Protein 1VTN (pdb70)

Radius of gyration: 13.51 Å; Cα contacts (8 Å, |Δi|>4): 109; chains: 1; bounding box: 33×29×38 Å

B-factor: mean 26.41, std 16.6, range [0.29, 97.41]

Sequence (102 aa):
HAKPPYSYISLITMAIQQAPGKMLTLSEIYQWIMDLFPYYRENQQRWQNSIRHSLSFNDCFVKVARSPDKPGKGSYWALHPSSGNMFENGCYLRRQKRFKLA

Nearest PDB structures (foldseek):
  1vtn-assembly1_C  TM=1.010E+00  e=1.363E-21  unclassified
  8vfz-assembly1_P  TM=9.817E-01  e=2.897E-18  Homo sapiens
  8vg1-assembly1_O  TM=9.740E-01  e=3.724E-17  Homo sapiens
  7vox-assembly2_B  TM=9.675E-01  e=9.119E-15  Homo sapiens
  7cby-assembly1_C  TM=9.093E-01  e=1.007E-11  Homo sapiens

Structure (mmCIF, N/CA/C/O backbone):
data_1VTN
#
_entry.id   1VTN
#
_cell.length_a   74.600
_cell.length_b   74.600
_cell.length_c   85.050
_cell.angle_alpha   90.00
_cell.angle_beta   90.00
_cell.angle_gamma   120.00
#
_symmetry.space_group_name_H-M   'P 31'
#
loop_
_entity.id
_entity.type
_entity.pdbx_description
1 polymer "DNA (5'-D(*GP*AP*CP*TP*AP*AP*GP*TP*CP*AP*AP*CP*C)-3')"
2 polymer "DNA (5'-D(*GP*GP*TP*TP*GP*AP*CP*TP*TP*AP*GP*TP*C)-3')"
3 polymer 'HNF-3/FORK HEAD DNA-RECOGNITION MOTIF'
4 non-polymer 'MAGNESIUM ION'
5 water water
#
loop_
_atom_site.group_PDB
_atom_site.id
_atom_site.type_symbol
_atom_site.label_atom_id
_atom_site.label_alt_id
_atom_site.label_comp_id
_atom_site.label_asym_id
_atom_site.label_entity_id
_atom_site.label_seq_id
_atom_site.pdbx_PDB_ins_code
_atom_site.Cartn_x
_atom_site.Cartn_y
_atom_site.Cartn_z
_atom_site.occupancy
_atom_site.B_iso_or_equiv
_atom_site.auth_seq_id
_atom_site.auth_comp_id
_atom_site.auth_asym_id
_atom_site.auth_atom_id
_atom_site.pdbx_PDB_model_num
ATOM 528 N N . HIS C 3 1 ? -3.933 38.454 20.526 1.00 44.56 117 HIS C N 1
ATOM 529 C CA . HIS C 3 1 ? -3.664 37.548 21.643 1.00 40.79 117 HIS C CA 1
ATOM 530 C C . HIS C 3 1 ? -2.304 37.825 22.290 1.00 39.99 117 HIS C C 1
ATOM 531 O O . HIS C 3 1 ? -1.513 38.614 21.778 1.00 40.74 117 HIS C O 1
ATOM 538 N N . ALA C 3 2 ? -1.997 37.095 23.358 1.00 35.56 118 ALA C N 1
ATOM 539 C CA . ALA C 3 2 ? -0.640 37.070 23.910 1.00 35.15 118 ALA C CA 1
ATOM 540 C C . ALA C 3 2 ? 0.191 35.939 23.293 1.00 31.08 118 ALA C C 1
ATOM 541 O O . ALA C 3 2 ? -0.361 34.950 22.796 1.00 37.15 118 ALA C O 1
ATOM 543 N N . LYS C 3 3 ? 1.512 36.089 23.316 1.00 25.31 119 LYS C N 1
ATOM 544 C CA . LYS C 3 3 ? 2.411 35.089 22.735 1.00 19.68 119 LYS C CA 1
ATOM 545 C C . LYS C 3 3 ? 2.313 33.705 23.397 1.00 13.83 119 LYS C C 1
ATOM 546 O O . LYS C 3 3 ? 2.508 33.574 24.605 1.00 18.02 119 LYS C O 1
ATOM 552 N N . PRO C 3 4 ? 2.042 32.653 22.606 1.00 11.87 120 PRO C N 1
ATOM 553 C CA . PRO C 3 4 ? 2.110 31.264 23.086 1.00 13.17 120 PRO C CA 1
ATOM 554 C C . PRO C 3 4 ? 3.349 30.986 23.939 1.00 12.64 120 PRO C C 1
ATOM 555 O O . PRO C 3 4 ? 4.444 31.470 23.649 1.00 18.40 120 PRO C O 1
ATOM 559 N N . PRO C 3 5 ? 3.197 30.152 24.976 1.00 11.78 121 PRO C N 1
ATOM 560 C CA . PRO C 3 5 ? 4.249 29.771 25.938 1.00 9.49 121 PRO C CA 1
ATOM 561 C C . PRO C 3 5 ? 5.293 28.749 25.441 1.00 12.46 121 PRO C C 1
ATOM 562 O O . PRO C 3 5 ? 5.651 27.829 26.168 1.00 18.91 121 PRO C O 1
ATOM 566 N N . TYR C 3 6 ? 5.767 28.901 24.208 1.00 14.85 122 TYR C N 1
ATOM 567 C CA . TYR C 3 6 ? 6.676 27.933 23.579 1.00 9.56 122 TYR C CA 1
ATOM 568 C C . TYR C 3 6 ? 7.732 28.709 22.808 1.00 9.48 122 TYR C C 1
ATOM 569 O O . TYR C 3 6 ? 7.435 29.758 22.263 1.00 21.86 122 TYR C O 1
ATOM 578 N N . SER C 3 7 ? 8.960 28.215 22.753 1.00 11.96 123 SER C N 1
ATOM 579 C CA . SER C 3 7 ? 9.976 28.831 21.900 1.00 6.78 123 SER C CA 1
ATOM 580 C C . SER C 3 7 ? 9.767 28.363 20.462 1.00 10.37 123 SER C C 1
ATOM 581 O O . SER C 3 7 ? 9.036 27.407 20.232 1.00 19.33 123 SER C O 1
ATOM 584 N N . TYR C 3 8 ? 10.448 28.971 19.493 1.00 14.72 124 TYR C N 1
ATOM 585 C CA . TYR C 3 8 ? 10.339 28.499 18.107 1.00 9.69 124 TYR C CA 1
ATOM 586 C C . TYR C 3 8 ? 10.830 27.068 17.997 1.00 13.70 124 TYR C C 1
ATOM 587 O O . TYR C 3 8 ? 10.249 26.254 17.277 1.00 20.49 124 TYR C O 1
ATOM 596 N N . ILE C 3 9 ? 11.878 26.753 18.754 1.00 15.46 125 ILE C N 1
ATOM 597 C CA . ILE C 3 9 ? 12.437 25.399 18.805 1.00 12.23 125 ILE C CA 1
ATOM 598 C C . ILE C 3 9 ? 11.325 24.424 19.203 1.00 8.53 125 ILE C C 1
ATOM 599 O O . ILE C 3 9 ? 11.213 23.345 18.662 1.00 21.41 125 ILE C O 1
ATOM 604 N N . SER C 3 10 ? 10.564 24.782 20.222 1.00 11.08 126 SER C N 1
ATOM 605 C CA . SER C 3 10 ? 9.480 23.947 20.706 1.00 8.27 126 SER C CA 1
ATOM 606 C C . SER C 3 10 ? 8.415 23.863 19.626 1.00 16.29 126 SER C C 1
ATOM 607 O O . SER C 3 10 ? 8.116 22.783 19.117 1.00 28.05 126 SER C O 1
ATOM 610 N N . LEU C 3 11 ? 8.013 25.026 19.125 1.00 18.30 127 LEU C N 1
ATOM 611 C CA . LEU C 3 11 ? 7.036 25.134 18.049 1.00 8.28 127 LEU C CA 1
ATOM 612 C C . LEU C 3 11 ? 7.354 24.254 16.842 1.00 9.53 127 LEU C C 1
ATOM 613 O O . LEU C 3 11 ? 6.584 23.361 16.511 1.00 21.07 127 LEU C O 1
ATOM 618 N N . ILE C 3 12 ? 8.516 24.451 16.232 1.00 13.40 128 ILE C N 1
ATOM 619 C CA . ILE C 3 12 ? 8.985 23.598 15.127 1.00 9.47 128 ILE C CA 1
ATOM 620 C C . ILE C 3 12 ? 8.989 22.091 15.453 1.00 15.74 128 ILE C C 1
ATOM 621 O O . ILE C 3 12 ? 8.654 21.269 14.599 1.00 24.76 128 ILE C O 1
ATOM 626 N N . THR C 3 13 ? 9.299 21.734 16.698 1.00 14.97 129 THR C N 1
ATOM 627 C CA . THR C 3 13 ? 9.364 20.334 17.106 1.00 12.76 129 THR C CA 1
ATOM 628 C C . THR C 3 13 ? 7.984 19.706 17.205 1.00 18.89 129 THR C C 1
ATOM 629 O O . THR C 3 13 ? 7.783 18.572 16.767 1.00 28.30 129 THR C O 1
ATOM 633 N N . MET C 3 14 ? 7.013 20.455 17.712 1.00 16.07 130 MET C N 1
ATOM 634 C CA . MET C 3 14 ? 5.641 19.960 17.748 1.00 11.98 130 MET C CA 1
ATOM 635 C C . MET C 3 14 ? 5.101 19.798 16.336 1.00 16.74 130 MET C C 1
ATOM 636 O O . MET C 3 14 ? 4.443 18.809 16.028 1.00 26.79 130 MET C O 1
ATOM 641 N N . ALA C 3 15 ? 5.540 20.681 15.445 1.00 19.83 131 ALA C N 1
ATOM 642 C CA . ALA C 3 15 ? 5.061 20.719 14.066 1.00 20.13 131 ALA C CA 1
ATOM 643 C C . ALA C 3 15 ? 5.585 19.533 13.281 1.00 20.63 131 ALA C C 1
ATOM 644 O O . ALA C 3 15 ? 4.852 18.918 12.514 1.00 27.70 131 ALA C O 1
ATOM 646 N N . ILE C 3 16 ? 6.879 19.267 13.417 1.00 22.98 132 ILE C N 1
ATOM 647 C CA . ILE C 3 16 ? 7.487 18.069 12.847 1.00 18.32 132 ILE C CA 1
ATOM 648 C C . ILE C 3 16 ? 6.912 16.780 13.440 1.00 21.19 132 ILE C C 1
ATOM 649 O O . ILE C 3 16 ? 6.430 15.920 12.718 1.00 28.87 132 ILE C O 1
ATOM 654 N N . GLN C 3 17 ? 6.883 16.677 14.758 1.00 22.56 133 GLN C N 1
ATOM 655 C CA . GLN C 3 17 ? 6.423 15.453 15.396 1.00 23.05 133 GLN C CA 1
ATOM 656 C C . GLN C 3 17 ? 5.007 15.010 15.005 1.00 28.09 133 GLN C C 1
ATOM 657 O O . GLN C 3 17 ? 4.730 13.819 14.906 1.00 35.31 133 GLN C O 1
ATOM 663 N N . GLN C 3 18 ? 4.077 15.953 14.924 1.00 32.47 134 GLN C N 1
ATOM 664 C CA . GLN C 3 18 ? 2.716 15.628 14.511 1.00 30.63 134 GLN C CA 1
ATOM 665 C C . GLN C 3 18 ? 2.611 15.314 13.018 1.00 32.03 134 GLN C C 1
ATOM 666 O O . GLN C 3 18 ? 1.568 14.887 12.549 1.00 40.78 134 GLN C O 1
ATOM 672 N N . ALA C 3 19 ? 3.636 15.658 12.250 1.00 33.77 135 ALA C N 1
ATOM 673 C CA . ALA C 3 19 ? 3.633 15.379 10.819 1.00 32.37 135 ALA C CA 1
ATOM 674 C C . ALA C 3 19 ? 3.505 13.891 10.588 1.00 36.07 135 ALA C C 1
ATOM 675 O O . ALA C 3 19 ? 4.269 13.109 11.141 1.00 36.58 135 ALA C O 1
ATOM 677 N N . PRO C 3 20 ? 2.569 13.480 9.719 1.00 40.40 136 PRO C N 1
ATOM 678 C CA . PRO C 3 20 ? 2.450 12.060 9.376 1.00 38.47 136 PRO C CA 1
ATOM 679 C C . PRO C 3 20 ? 3.762 11.425 8.940 1.00 35.95 136 PRO C C 1
ATOM 680 O O . PRO C 3 20 ? 4.014 10.263 9.240 1.00 41.97 136 PRO C O 1
ATOM 684 N N . GLY C 3 21 ? 4.643 12.225 8.350 1.00 31.43 137 GLY C N 1
ATOM 685 C CA . GLY C 3 21 ? 5.949 11.722 7.959 1.00 29.61 137 GLY C CA 1
ATOM 686 C C . GLY C 3 21 ? 7.059 12.076 8.938 1.00 32.36 137 GLY C C 1
ATOM 687 O O . GLY C 3 21 ? 8.192 11.616 8.794 1.00 31.72 137 GLY C O 1
ATOM 688 N N . LYS C 3 22 ? 6.717 12.849 9.967 1.00 30.96 138 LYS C N 1
ATOM 689 C CA . LYS C 3 22 ? 7.691 13.401 10.907 1.00 26.92 138 LYS C CA 1
ATOM 690 C C . LYS C 3 22 ? 8.753 14.229 10.205 1.00 24.37 138 LYS C C 1
ATOM 691 O O . LYS C 3 22 ? 9.947 14.063 10.452 1.00 27.15 138 LYS C O 1
ATOM 697 N N . MET C 3 23 ? 8.315 15.025 9.237 1.00 25.39 139 MET C N 1
ATOM 698 C CA . MET C 3 23 ? 9.156 16.032 8.595 1.00 24.39 139 MET C CA 1
ATOM 699 C C . MET C 3 23 ? 8.288 17.012 7.816 1.00 27.65 139 MET C C 1
ATOM 700 O O . MET C 3 23 ? 7.266 16.609 7.248 1.00 34.36 139 MET C O 1
ATOM 705 N N . LEU C 3 24 ? 8.651 18.297 7.832 1.00 24.78 140 LEU C N 1
ATOM 706 C CA . LEU C 3 24 ? 7.885 19.319 7.106 1.00 19.11 140 LEU C CA 1
ATOM 707 C C . LEU C 3 24 ? 8.753 20.225 6.257 1.00 22.18 140 LEU C C 1
ATOM 708 O O . LEU C 3 24 ? 9.944 20.340 6.502 1.00 32.09 140 LEU C O 1
ATOM 713 N N . THR C 3 25 ? 8.151 20.884 5.272 1.00 24.03 141 THR C N 1
ATOM 714 C CA . THR C 3 25 ? 8.815 21.976 4.555 1.00 23.25 141 THR C CA 1
ATOM 715 C C . THR C 3 25 ? 8.669 23.268 5.368 1.00 23.27 141 THR C C 1
ATOM 716 O O . THR C 3 25 ? 7.814 23.345 6.254 1.00 31.71 141 THR C O 1
ATOM 720 N N . LEU C 3 26 ? 9.469 24.289 5.053 1.00 18.89 142 LEU C N 1
ATOM 721 C CA . LEU C 3 26 ? 9.332 25.594 5.701 1.00 11.99 142 LEU C CA 1
ATOM 722 C C . LEU C 3 26 ? 7.879 26.011 5.739 1.00 14.87 142 LEU C C 1
ATOM 723 O O . LEU C 3 26 ? 7.273 26.076 6.806 1.00 25.28 142 LEU C O 1
ATOM 728 N N . SER C 3 27 ? 7.270 26.097 4.566 1.00 15.36 143 SER C N 1
ATOM 729 C CA . SER C 3 27 ? 5.897 26.570 4.465 1.00 18.61 143 SER C CA 1
ATOM 730 C C . SER C 3 27 ? 4.915 25.787 5.303 1.00 17.10 143 SER C C 1
ATOM 731 O O . SER C 3 27 ? 4.041 26.373 5.933 1.00 22.19 143 SER C O 1
ATOM 734 N N . GLU C 3 28 ? 5.128 24.483 5.414 1.00 20.16 144 GLU C N 1
ATOM 735 C CA . GLU C 3 28 ? 4.258 23.650 6.243 1.00 22.49 144 GLU C CA 1
ATOM 736 C C . GLU C 3 28 ? 4.500 23.853 7.728 1.00 25.43 144 GLU C C 1
ATOM 737 O O . GLU C 3 28 ? 3.600 23.622 8.537 1.00 40.10 144 GLU C O 1
ATOM 743 N N . ILE C 3 29 ? 5.730 24.210 8.095 1.00 23.90 145 ILE C N 1
ATOM 744 C CA . ILE C 3 29 ? 6.029 24.666 9.455 1.00 16.43 145 ILE C CA 1
ATOM 745 C C . ILE C 3 29 ? 5.239 25.947 9.745 1.00 16.81 145 ILE C C 1
ATOM 746 O O . ILE C 3 29 ? 4.398 25.952 10.645 1.00 26.18 145 ILE C O 1
ATOM 751 N N . TYR C 3 30 ? 5.313 26.926 8.839 1.00 18.56 146 TYR C N 1
ATOM 752 C CA . TYR C 3 30 ? 4.527 28.169 8.977 1.00 17.13 146 TYR C CA 1
ATOM 753 C C . TYR C 3 30 ? 3.021 27.911 9.096 1.00 18.12 146 TYR C C 1
ATOM 754 O O . TYR C 3 30 ? 2.329 28.547 9.892 1.00 26.17 146 TYR C O 1
ATOM 763 N N . GLN C 3 31 ? 2.496 27.030 8.258 1.00 22.90 147 GLN C N 1
ATOM 764 C CA . GLN C 3 31 ? 1.064 26.759 8.267 1.00 23.36 147 GLN C CA 1
ATOM 765 C C . GLN C 3 31 ? 0.563 26.143 9.568 1.00 25.07 147 GLN C C 1
ATOM 766 O O . GLN C 3 31 ? -0.464 26.571 10.091 1.00 33.59 147 GLN C O 1
ATOM 772 N N . TRP C 3 32 ? 1.264 25.139 10.087 1.00 19.65 148 TRP C N 1
ATOM 773 C CA . TRP C 3 32 ? 0.898 24.564 11.381 1.00 15.83 148 TRP C CA 1
ATOM 774 C C . TRP C 3 32 ? 0.873 25.652 12.445 1.00 18.18 148 TRP C C 1
ATOM 775 O O . TRP C 3 32 ? -0.108 25.788 13.172 1.00 25.38 148 TRP C O 1
ATOM 786 N N . ILE C 3 33 ? 1.940 26.450 12.524 1.00 21.34 149 ILE C N 1
ATOM 787 C CA . ILE C 3 33 ? 2.035 27.466 13.577 1.00 14.66 149 ILE C CA 1
ATOM 788 C C . ILE C 3 33 ? 0.849 28.425 13.468 1.00 15.60 149 ILE C C 1
ATOM 789 O 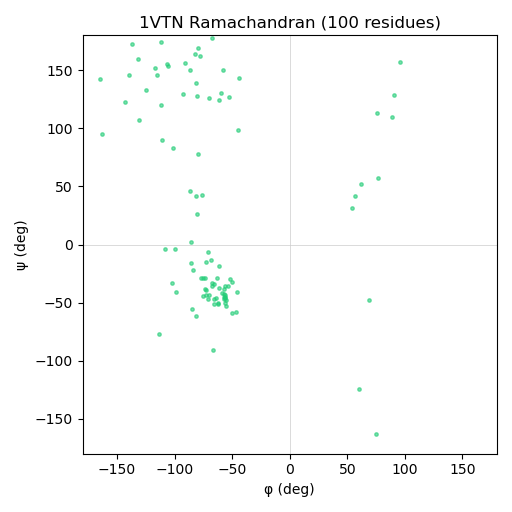O . ILE C 3 33 ? 0.120 28.623 14.442 1.00 22.54 149 ILE C O 1
ATOM 794 N N . MET C 3 34 ? 0.509 28.810 12.244 1.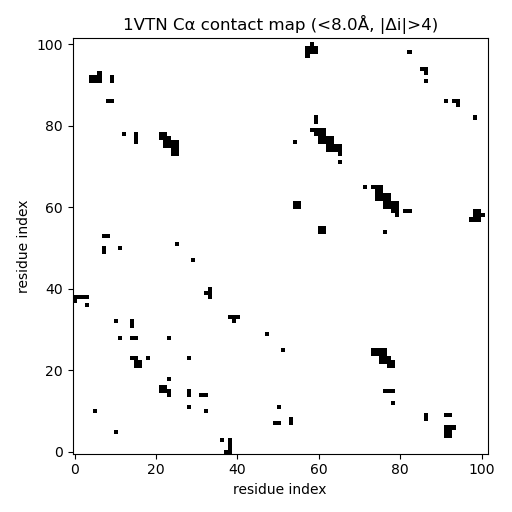00 13.80 150 MET C N 1
ATOM 795 C CA . MET C 3 34 ? -0.635 29.697 12.046 1.00 15.60 150 MET C CA 1
ATOM 796 C C . MET C 3 34 ? -1.992 29.027 12.233 1.00 15.44 150 MET C C 1
ATOM 797 O O . MET C 3 34 ? -2.866 29.599 12.851 1.00 16.11 150 MET C O 1
ATOM 802 N N . ASP C 3 35 ? -2.145 27.782 11.798 1.00 17.90 151 ASP C N 1
ATOM 803 C CA . ASP C 3 35 ? -3.411 27.083 12.007 1.00 22.71 151 ASP C CA 1
ATOM 804 C C . ASP C 3 35 ? -3.770 27.036 13.487 1.00 22.10 151 ASP C C 1
ATOM 805 O O . ASP C 3 35 ? -4.911 27.254 13.847 1.00 36.14 151 ASP C O 1
ATOM 810 N N . LEU C 3 36 ? -2.788 26.857 14.360 1.00 29.06 152 LEU C N 1
ATOM 811 C CA . LEU C 3 36 ? -3.092 26.665 15.783 1.00 27.97 152 LEU C CA 1
ATOM 812 C C . LEU C 3 36 ? -2.876 27.873 16.711 1.00 26.98 152 LEU C C 1
ATOM 813 O O . LEU C 3 36 ? -3.552 28.004 17.729 1.00 30.21 152 LEU C O 1
ATOM 818 N N . PHE C 3 37 ? -1.881 28.704 16.416 1.00 28.30 153 PHE C N 1
ATOM 819 C CA . PHE C 3 37 ? -1.596 29.876 17.242 1.00 24.34 153 PHE C CA 1
ATOM 820 C C . PHE C 3 37 ? -1.938 31.162 16.483 1.00 28.87 153 PHE C C 1
ATOM 821 O O . PHE C 3 37 ? -1.089 31.740 15.789 1.00 30.23 153 PHE C O 1
ATOM 829 N N . PRO C 3 38 ? -3.187 31.636 16.624 1.00 28.95 154 PRO C N 1
ATOM 830 C CA . PRO C 3 38 ? -3.700 32.855 15.989 1.00 28.19 154 PRO C CA 1
ATOM 831 C C . PRO C 3 38 ? -2.795 34.063 16.191 1.00 29.75 154 PRO C C 1
ATOM 832 O O . PRO C 3 38 ? -2.679 34.913 15.307 1.00 30.97 154 PRO C O 1
ATOM 836 N N . TYR C 3 39 ? -2.115 34.106 17.337 1.00 26.14 155 TYR C N 1
ATOM 837 C CA . TYR C 3 39 ? -1.058 35.086 17.573 1.00 21.35 155 TYR C CA 1
ATOM 838 C C . TYR C 3 39 ? -0.099 35.224 16.393 1.00 22.81 155 TYR C C 1
ATOM 839 O O . TYR C 3 39 ? 0.405 36.313 16.125 1.00 27.16 155 TYR C O 1
ATOM 848 N N . TYR C 3 40 ? 0.258 34.096 15.783 1.00 24.10 156 TYR C N 1
ATOM 849 C CA . TYR C 3 40 ? 1.236 34.092 14.699 1.00 21.56 156 TYR C CA 1
ATOM 850 C C . TYR 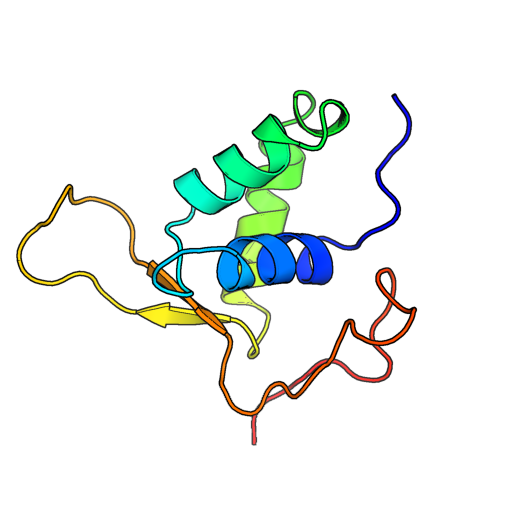C 3 40 ? 0.600 34.368 13.341 1.00 23.94 156 TYR C C 1
ATOM 851 O O . TYR C 3 40 ? 1.281 34.445 12.315 1.00 24.35 156 TYR C O 1
ATOM 860 N N . ARG C 3 41 ? -0.704 34.604 13.361 1.00 28.78 157 ARG C N 1
ATOM 861 C CA . ARG C 3 41 ? -1.392 35.196 12.224 1.00 30.61 157 ARG C CA 1
ATOM 862 C C . ARG C 3 41 ? -0.877 36.606 11.869 1.00 32.07 157 ARG C C 1
ATOM 863 O O . ARG C 3 41 ? -1.029 37.046 10.731 1.00 33.01 157 ARG C O 1
ATOM 871 N N . GLU C 3 42 ? -0.183 37.259 12.807 1.00 35.36 158 GLU C N 1
ATOM 872 C CA . GLU C 3 42 ? 0.444 38.575 12.575 1.00 38.09 158 GLU C CA 1
ATOM 873 C C . GLU C 3 42 ? 1.982 38.580 12.571 1.00 39.71 158 GLU C C 1
ATOM 874 O O . GLU C 3 42 ? 2.618 37.594 12.939 1.00 44.68 158 GLU C O 1
ATOM 880 N N . ASN C 3 43 ? 2.570 39.731 12.239 1.00 37.54 159 ASN C N 1
ATOM 881 C CA . ASN C 3 43 ? 4.028 39.940 12.305 1.00 35.39 159 ASN C CA 1
ATOM 882 C C . ASN C 3 43 ? 4.879 38.918 11.547 1.00 34.37 159 ASN C C 1
ATOM 883 O O . ASN C 3 43 ? 6.067 38.750 11.843 1.00 40.76 159 ASN C O 1
ATOM 888 N N . GLN C 3 44 ? 4.333 38.398 10.454 1.00 27.51 160 GLN C N 1
ATOM 889 C CA . GLN C 3 44 ? 4.898 37.227 9.779 1.00 25.69 160 GLN C CA 1
ATOM 890 C C . GLN C 3 44 ? 6.343 37.333 9.319 1.00 23.94 160 GLN C C 1
ATOM 891 O O . GLN C 3 44 ? 7.135 36.445 9.579 1.00 30.75 160 GLN C O 1
ATOM 897 N N . GLN C 3 45 ? 6.727 38.438 8.702 1.00 27.08 161 GLN C N 1
ATOM 898 C CA . GLN C 3 45 ? 8.086 38.523 8.183 1.00 27.62 161 GLN C CA 1
ATOM 899 C C . GLN C 3 45 ? 9.152 38.567 9.269 1.00 27.80 161 GLN C C 1
ATOM 900 O O . GLN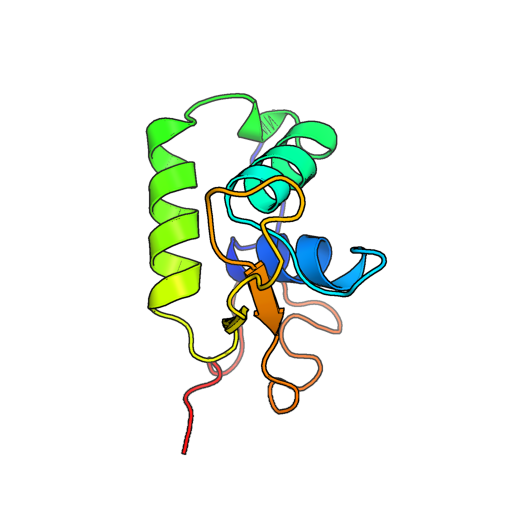 C 3 45 ? 10.322 38.292 8.996 1.00 32.45 161 GLN C O 1
ATOM 906 N N . ARG C 3 46 ? 8.730 38.792 10.512 1.00 23.26 162 ARG C N 1
ATOM 907 C CA . ARG C 3 46 ? 9.653 38.833 11.643 1.00 20.22 162 ARG C CA 1
ATOM 908 C C . ARG C 3 46 ? 9.919 37.430 12.179 1.00 20.36 162 ARG C C 1
ATOM 909 O O . ARG C 3 46 ? 11.066 36.978 12.222 1.00 22.49 162 ARG C O 1
ATOM 917 N N . TRP C 3 47 ? 8.850 36.721 12.531 1.00 20.60 163 TRP C N 1
ATOM 918 C CA . TRP C 3 47 ? 8.979 35.388 13.104 1.00 21.10 163 TRP C CA 1
ATOM 919 C C . TRP C 3 47 ? 9.292 34.302 12.087 1.00 22.18 163 TRP C C 1
ATOM 920 O O . TRP C 3 47 ? 9.986 33.342 12.400 1.00 31.00 163 TRP C O 1
ATOM 931 N N . GLN C 3 48 ? 8.862 34.492 10.847 1.00 24.45 164 GLN C N 1
ATOM 932 C CA . GLN C 3 48 ? 9.168 33.538 9.788 1.00 18.88 164 GLN C CA 1
ATOM 933 C C . GLN C 3 48 ? 10.650 33.510 9.442 1.00 21.31 164 GLN C C 1
ATOM 934 O O . GLN C 3 48 ? 11.218 32.440 9.275 1.00 30.11 164 GLN C O 1
ATOM 940 N N . ASN C 3 49 ? 11.309 34.664 9.492 1.00 23.61 165 ASN C N 1
ATOM 941 C CA . ASN C 3 49 ? 12.773 34.726 9.375 1.00 24.86 165 ASN C CA 1
ATOM 942 C C . ASN C 3 49 ? 13.441 34.081 10.594 1.00 23.16 165 ASN C C 1
ATOM 943 O O . ASN C 3 49 ? 14.458 33.404 10.471 1.00 29.39 165 ASN C O 1
ATOM 948 N N . SER C 3 50 ? 12.805 34.194 11.752 1.00 24.47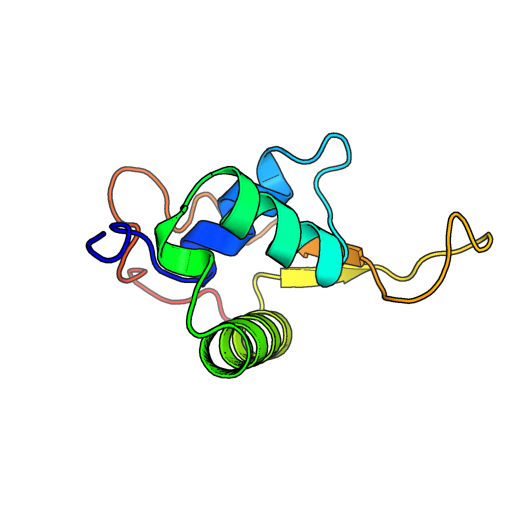 166 SER C N 1
ATOM 949 C CA . SER C 3 50 ? 13.359 33.610 12.977 1.00 19.82 166 SER C CA 1
ATOM 950 C C . SER C 3 50 ? 13.185 32.103 13.016 1.00 18.98 166 SER C C 1
ATOM 951 O O . SER C 3 50 ? 14.017 31.388 13.575 1.00 20.69 166 SER C O 1
ATOM 954 N N . ILE C 3 51 ? 12.136 31.606 12.370 1.00 21.03 167 ILE C N 1
ATOM 955 C CA . ILE C 3 51 ? 11.995 30.166 12.167 1.00 20.27 167 ILE C CA 1
ATOM 956 C C . ILE C 3 51 ? 13.091 29.620 11.245 1.00 19.49 167 ILE C C 1
ATOM 957 O O . ILE C 3 51 ? 13.846 28.735 11.639 1.00 27.38 167 ILE C O 1
ATOM 962 N N . ARG C 3 52 ? 13.326 30.298 10.129 1.00 21.01 168 ARG C N 1
ATOM 963 C CA . ARG C 3 52 ? 14.432 29.945 9.241 1.00 15.35 168 ARG C CA 1
ATOM 964 C C . ARG C 3 52 ? 15.802 29.902 9.919 1.00 15.76 168 ARG C C 1
ATOM 965 O O . ARG C 3 52 ? 16.551 28.948 9.759 1.00 24.62 168 ARG C O 1
ATOM 973 N N . HIS C 3 53 ? 16.123 30.930 10.690 1.00 16.85 169 HIS C N 1
ATOM 974 C CA . HIS C 3 53 ? 17.362 30.963 11.471 1.00 13.20 169 HIS C CA 1
ATOM 975 C C . HIS C 3 53 ? 17.430 29.743 12.412 1.00 14.68 169 HIS C C 1
ATOM 976 O O . HIS C 3 53 ? 18.425 29.021 12.428 1.00 23.58 169 HIS C O 1
ATOM 983 N N . SER C 3 54 ? 16.342 29.462 13.123 1.00 19.01 170 SER C N 1
ATOM 984 C CA . SER C 3 54 ? 16.300 28.329 14.052 1.00 13.83 170 SER C CA 1
ATOM 985 C C . SER C 3 54 ? 16.653 27.073 13.312 1.00 14.78 170 SER C C 1
ATOM 986 O O . SER C 3 54 ? 17.587 26.388 13.680 1.00 26.31 170 SER C O 1
ATOM 989 N N . LEU C 3 55 ? 15.950 26.819 12.214 1.00 15.98 171 LEU C N 1
ATOM 990 C CA . LEU C 3 55 ? 16.14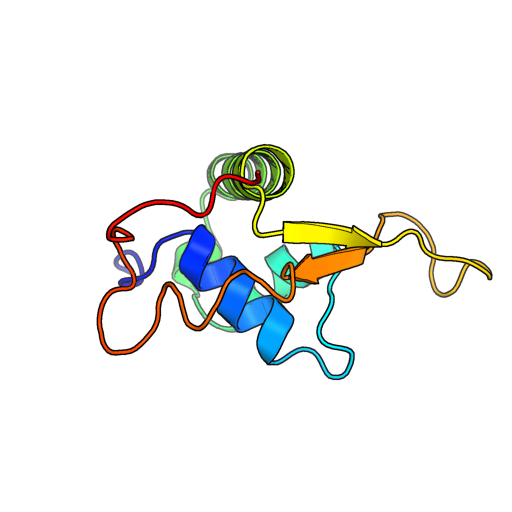2 25.597 11.446 1.00 10.95 171 LEU C CA 1
ATOM 991 C C . LEU C 3 55 ? 17.583 25.412 11.007 1.00 13.53 171 LEU C C 1
ATOM 992 O O . LEU C 3 55 ? 18.119 24.304 11.098 1.00 16.57 171 LEU C O 1
ATOM 997 N N . SER C 3 56 ? 18.211 26.492 10.541 1.00 17.34 172 SER C N 1
ATOM 998 C CA . SER C 3 56 ? 19.603 26.428 10.067 1.00 18.02 172 SER C CA 1
ATOM 999 C C . SER C 3 56 ? 20.587 26.333 11.217 1.00 18.49 172 SER C C 1
ATOM 1000 O O . SER C 3 56 ? 21.520 25.536 11.175 1.00 24.36 172 SER C O 1
ATOM 1003 N N . PHE C 3 57 ? 20.373 27.149 12.246 1.00 14.55 173 PHE C N 1
ATOM 1004 C CA . PHE C 3 57 ? 21.335 27.271 13.334 1.00 10.53 173 PHE C CA 1
ATOM 1005 C C . PHE C 3 57 ? 21.380 26.031 14.199 1.00 13.39 173 PHE C C 1
ATOM 1006 O O . PHE C 3 57 ? 22.437 25.626 14.672 1.00 22.97 173 PHE C O 1
ATOM 1014 N N . ASN C 3 58 ? 20.202 25.513 14.515 1.00 14.07 174 ASN C N 1
ATOM 1015 C CA . ASN C 3 58 ? 20.067 24.432 15.460 1.00 9.02 174 ASN C CA 1
ATOM 1016 C C . ASN C 3 58 ? 20.357 23.057 14.859 1.00 10.49 174 ASN C C 1
ATOM 1017 O O . ASN C 3 58 ? 19.759 22.674 13.860 1.00 16.52 174 ASN C O 1
ATOM 1022 N N . ASP C 3 59 ? 21.239 22.297 15.511 1.00 14.82 175 ASP C N 1
ATOM 1023 C CA . ASP C 3 59 ? 21.618 20.952 15.064 1.00 13.45 175 ASP C CA 1
ATOM 1024 C C . ASP C 3 59 ? 20.528 19.893 15.237 1.00 19.20 175 ASP C C 1
ATOM 1025 O O . ASP C 3 59 ? 20.726 18.722 14.858 1.00 17.17 175 ASP C O 1
ATOM 1030 N N . CYS C 3 60 ? 19.424 20.267 15.885 1.00 17.23 176 CYS C N 1
ATOM 1031 C CA . CYS C 3 60 ? 18.355 19.309 16.145 1.00 11.13 176 CYS C CA 1
ATOM 1032 C C . CYS C 3 60 ? 17.387 19.191 14.987 1.00 16.27 176 CYS C C 1
ATOM 1033 O O . CYS C 3 60 ? 16.611 18.240 14.918 1.00 24.30 176 CYS C O 1
ATOM 1036 N N . PHE C 3 61 ? 17.426 20.158 14.077 1.00 16.29 177 PHE C N 1
ATOM 1037 C CA . PHE C 3 61 ? 16.662 20.072 12.838 1.00 12.55 177 PHE C CA 1
ATOM 1038 C C . PHE C 3 61 ? 17.659 19.912 11.701 1.00 17.63 177 PHE C C 1
ATOM 1039 O O . PHE C 3 61 ? 18.579 20.727 11.558 1.00 13.91 177 PHE C O 1
ATOM 1047 N N . VAL C 3 62 ? 17.541 18.807 10.974 1.00 11.83 178 VAL C N 1
ATOM 1048 C CA . VAL C 3 62 ? 18.372 18.556 9.807 1.00 12.69 178 VAL C CA 1
ATOM 1049 C C . VAL C 3 62 ? 17.423 18.530 8.615 1.00 17.07 178 VAL C C 1
ATOM 1050 O O . VAL C 3 62 ? 16.254 18.157 8.767 1.00 18.63 178 VAL C O 1
ATOM 1054 N N . LYS C 3 63 ? 17.884 19.008 7.461 1.00 24.59 179 LYS C N 1
ATOM 1055 C CA . LYS C 3 63 ? 17.064 18.951 6.247 1.00 26.08 179 LYS C CA 1
ATOM 1056 C C . LYS C 3 63 ? 17.176 17.662 5.447 1.00 29.07 179 LYS C C 1
ATOM 1057 O O . LYS C 3 63 ? 18.182 16.954 5.493 1.00 35.26 179 LYS C O 1
ATOM 1063 N N . VAL C 3 64 ? 16.088 17.322 4.781 1.00 27.09 180 VAL C N 1
ATOM 1064 C CA . VAL C 3 64 ? 15.987 16.076 4.060 1.00 26.10 180 VAL C CA 1
ATOM 1065 C C . VAL C 3 64 ? 15.474 16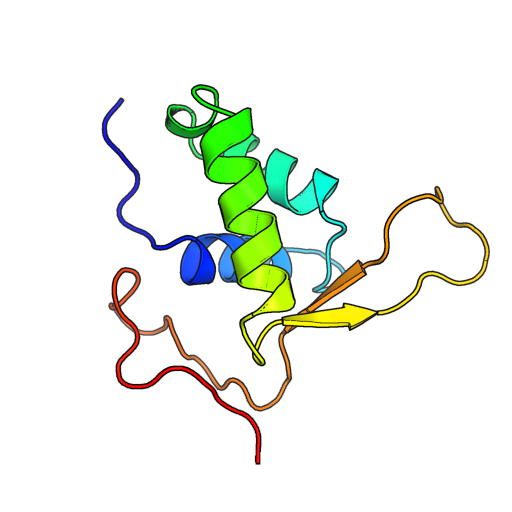.410 2.658 1.00 27.38 180 VAL C C 1
ATOM 1066 O O . VAL C 3 64 ? 14.359 16.911 2.507 1.00 32.50 180 VAL C O 1
ATOM 1070 N N . ALA C 3 65 ? 16.346 16.318 1.664 1.00 26.38 181 ALA C N 1
ATOM 1071 C CA . ALA C 3 65 ? 15.968 16.724 0.316 1.00 32.30 181 ALA C CA 1
ATOM 1072 C C . ALA C 3 65 ? 14.762 15.945 -0.202 1.00 35.54 181 ALA C C 1
ATOM 1073 O O . ALA C 3 65 ? 14.521 14.820 0.214 1.00 39.15 181 ALA C O 1
ATOM 1075 N N . ARG C 3 66 ? 13.966 16.566 -1.063 1.00 43.13 182 ARG C N 1
ATOM 1076 C CA . ARG C 3 66 ? 12.903 15.837 -1.761 1.00 50.74 182 ARG C CA 1
ATOM 1077 C C . ARG C 3 66 ? 13.540 15.040 -2.901 1.00 56.63 182 ARG C C 1
ATOM 1078 O O . ARG C 3 66 ? 14.671 15.324 -3.299 1.00 56.13 182 ARG C O 1
ATOM 1086 N N . SER C 3 67 ? 12.841 14.042 -3.428 1.00 65.08 183 SER C N 1
ATOM 1087 C CA . SER C 3 67 ? 13.363 13.374 -4.616 1.00 73.73 183 SER C CA 1
ATOM 1088 C C . SER C 3 67 ? 12.523 13.571 -5.875 1.00 78.75 183 SER C C 1
ATOM 1089 O O . SER C 3 67 ? 12.880 14.389 -6.728 1.00 84.08 183 SER C O 1
ATOM 1092 N N . PRO C 3 68 ? 11.383 12.856 -6.008 1.00 83.27 184 PRO C N 1
ATOM 1093 C CA . PRO C 3 68 ? 10.756 12.708 -7.326 1.00 83.58 184 PRO C CA 1
ATOM 1094 C C . PRO C 3 68 ? 9.816 13.889 -7.618 1.00 85.00 184 PRO C C 1
ATOM 1095 O O . PRO C 3 68 ? 8.659 13.707 -8.011 1.00 82.43 184 PRO C O 1
ATOM 1099 N N . ASP C 3 69 ? 10.318 15.090 -7.338 1.00 85.39 185 ASP C N 1
ATOM 1100 C CA . ASP C 3 69 ? 9.554 16.331 -7.414 1.00 84.62 185 ASP C CA 1
ATOM 1101 C C . ASP C 3 69 ? 8.462 16.457 -6.352 1.00 82.60 185 ASP C C 1
ATOM 1102 O O . ASP C 3 69 ? 8.421 17.451 -5.637 1.00 81.33 185 ASP C O 1
ATOM 1107 N N . LYS C 3 70 ? 7.649 15.418 -6.174 1.00 81.80 186 LYS C N 1
ATOM 1108 C CA . LYS C 3 70 ? 6.548 15.440 -5.206 1.00 82.63 186 LYS C CA 1
ATOM 1109 C C . LYS C 3 70 ? 5.523 16.561 -5.504 1.00 83.17 186 LYS C C 1
ATOM 1110 O O . LYS C 3 70 ? 4.935 16.590 -6.592 1.00 84.98 186 LYS C O 1
ATOM 1116 N N . PRO C 3 71 ? 5.253 17.459 -4.535 1.00 80.82 187 PRO C N 1
ATOM 1117 C CA . PRO C 3 71 ? 4.925 18.811 -5.013 1.00 79.09 187 PRO C CA 1
ATOM 1118 C C . PRO C 3 71 ? 6.088 19.642 -5.575 1.00 76.37 187 PRO C C 1
ATOM 1119 O O . PRO C 3 71 ? 5.936 20.323 -6.591 1.00 79.14 187 PRO C O 1
ATOM 1123 N N . GLY C 3 72 ? 7.230 19.623 -4.895 1.00 70.86 188 GLY C N 1
ATOM 1124 C CA . GLY C 3 72 ? 8.361 20.427 -5.335 1.00 62.48 188 GLY C CA 1
ATOM 1125 C C . GLY C 3 72 ? 8.500 21.777 -4.645 1.00 56.89 188 GLY C C 1
ATOM 1126 O O . GLY C 3 72 ? 7.530 22.320 -4.108 1.00 54.38 188 GLY C O 1
ATOM 1127 N N . LYS C 3 73 ? 9.722 22.306 -4.653 1.00 50.52 189 LYS C N 1
ATOM 1128 C CA . LYS C 3 73 ? 10.043 23.584 -4.021 1.00 50.22 189 LYS C CA 1
ATOM 1129 C C . LYS C 3 73 ? 10.145 23.502 -2.490 1.00 50.53 189 LYS C C 1
ATOM 1130 O O . LYS C 3 73 ? 9.149 23.291 -1.792 1.00 53.61 189 LYS C O 1
ATOM 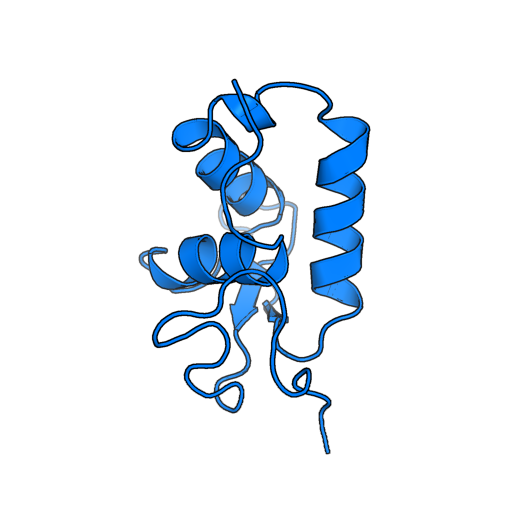1136 N N . GLY C 3 74 ? 11.355 23.700 -1.972 1.00 44.70 190 GLY C N 1
ATOM 1137 C CA . GLY C 3 74 ? 11.570 23.605 -0.541 1.00 37.20 190 GLY C CA 1
ATOM 1138 C C . GLY C 3 74 ? 11.957 22.206 -0.097 1.00 37.90 190 GLY C C 1
ATOM 1139 O O . GLY C 3 74 ? 11.324 21.236 -0.510 1.00 37.24 190 GLY C O 1
ATOM 1140 N N . SER C 3 75 ? 13.052 22.097 0.660 1.00 34.08 191 SER C N 1
ATOM 1141 C CA . SER C 3 75 ? 13.440 20.837 1.309 1.00 23.48 191 SER C CA 1
ATOM 1142 C C . SER C 3 75 ? 12.463 20.427 2.394 1.00 20.69 191 SER C C 1
ATOM 1143 O O . SER C 3 75 ? 11.484 21.132 2.682 1.00 19.94 191 SER C O 1
ATOM 1146 N N . TYR C 3 76 ? 12.725 19.277 2.994 1.00 15.15 192 TYR C N 1
ATOM 1147 C CA . TYR C 3 76 ? 11.963 18.852 4.153 1.00 11.71 192 TYR C CA 1
ATOM 1148 C C . TYR C 3 76 ? 12.860 19.043 5.354 1.00 13.73 192 TYR C C 1
ATOM 1149 O O . TYR C 3 76 ? 14.076 19.175 5.201 1.00 13.77 192 TYR C O 1
ATOM 1158 N N . TRP C 3 77 ? 12.247 19.241 6.515 1.00 13.26 193 TRP C N 1
ATOM 1159 C CA . TRP C 3 77 ? 12.976 19.449 7.756 1.00 12.45 193 TRP C CA 1
ATOM 1160 C C . TRP C 3 77 ? 12.477 18.424 8.719 1.00 13.26 193 TRP C C 1
ATOM 1161 O O . TRP C 3 77 ? 11.263 18.222 8.834 1.00 14.14 193 TRP C O 1
ATOM 1172 N N . ALA C 3 78 ? 13.418 17.759 9.381 1.00 11.95 194 ALA C N 1
ATOM 1173 C CA . ALA C 3 78 ? 13.099 16.733 10.358 1.00 10.43 194 ALA C CA 1
ATOM 1174 C C . ALA C 3 78 ? 13.997 16.917 11.566 1.00 12.87 194 ALA C C 1
ATOM 1175 O O . ALA C 3 78 ? 14.917 17.735 11.533 1.00 20.95 194 ALA C O 1
ATOM 1177 N N . LEU C 3 79 ? 13.734 16.148 12.619 1.00 15.31 195 LEU C N 1
ATOM 1178 C CA . LEU C 3 79 ? 14.497 16.197 13.870 1.00 17.01 195 LEU C CA 1
ATOM 1179 C C . LEU C 3 79 ? 15.640 15.185 13.909 1.00 16.04 195 LEU C C 1
ATOM 1180 O O . LEU C 3 79 ? 15.391 13.998 13.833 1.00 26.15 195 LEU C O 1
ATOM 1185 N N . HIS C 3 80 ? 16.843 15.631 14.244 1.00 11.27 196 HIS C N 1
ATOM 1186 C CA . HIS C 3 80 ? 17.942 14.714 14.512 1.00 14.75 196 HIS C CA 1
ATOM 1187 C C . HIS C 3 80 ? 17.515 13.684 15.549 1.00 19.68 196 HIS C C 1
ATOM 1188 O O . HIS C 3 80 ? 17.097 14.066 16.638 1.00 30.36 196 HIS C O 1
ATOM 1195 N N . PRO C 3 81 ? 17.674 12.368 15.260 1.00 17.01 197 PRO C N 1
ATOM 1196 C CA . PRO C 3 81 ? 17.181 11.321 16.174 1.00 14.01 197 PRO C CA 1
ATOM 1197 C C . PRO C 3 81 ? 17.863 11.330 17.545 1.00 16.11 197 PRO C C 1
ATOM 1198 O O . PRO C 3 81 ? 17.245 11.011 18.565 1.00 21.32 197 PRO C O 1
ATOM 1202 N N . SER C 3 82 ? 19.113 11.784 17.572 1.00 13.47 198 SER C N 1
ATOM 1203 C CA . SER C 3 82 ? 19.838 12.013 18.826 1.00 15.55 198 SER C CA 1
ATOM 1204 C C . SER C 3 82 ? 19.514 13.328 19.548 1.00 19.24 198 SER C C 1
ATOM 1205 O O . SER C 3 82 ? 20.363 13.878 20.240 1.00 21.19 198 SER C O 1
ATOM 1208 N N . SER C 3 83 ? 18.323 13.871 19.342 1.00 22.75 199 SER C N 1
ATOM 1209 C CA . SER C 3 83 ? 17.944 15.117 20.013 1.00 24.77 199 SER C CA 1
ATOM 1210 C C . SER C 3 83 ? 17.416 14.805 21.391 1.00 25.65 199 SER C C 1
ATOM 1211 O O . SER C 3 83 ? 17.269 15.693 22.225 1.00 32.65 199 SER C O 1
ATOM 1214 N N . GLY C 3 84 ? 16.977 13.565 21.566 1.00 31.23 200 GLY C N 1
ATOM 1215 C CA . GLY C 3 84 ? 16.312 13.178 22.796 1.00 35.37 200 GLY C CA 1
ATOM 1216 C C . GLY C 3 84 ? 14.899 13.714 22.850 1.00 37.88 200 GLY C C 1
ATOM 1217 O O . GLY C 3 84 ? 14.308 14.023 21.815 1.00 39.68 200 GLY C O 1
ATOM 1218 N N . ASN C 3 85 ? 14.321 13.733 24.044 1.00 42.55 201 ASN C N 1
ATOM 1219 C CA . ASN C 3 85 ? 13.077 14.460 24.269 1.00 47.91 201 ASN C CA 1
ATOM 1220 C C . ASN C 3 85 ? 13.418 15.776 24.959 1.00 48.30 201 ASN C C 1
ATOM 1221 O O . ASN C 3 85 ? 13.432 15.867 26.181 1.00 51.32 201 ASN C O 1
ATOM 1226 N N . MET C 3 86 ? 13.809 16.752 24.150 1.00 48.50 202 MET C N 1
ATOM 1227 C CA . MET C 3 86 ? 14.545 17.919 24.622 1.00 48.67 202 MET C CA 1
ATOM 1228 C C . MET C 3 86 ? 13.647 18.980 25.235 1.00 53.69 202 MET C C 1
ATOM 1229 O O . MET C 3 86 ? 13.800 19.328 26.403 1.00 62.73 202 MET C O 1
ATOM 1234 N N . PHE C 3 87 ? 12.732 19.518 24.432 1.00 60.84 203 PHE C N 1
ATOM 1235 C CA . PHE C 3 87 ? 11.757 20.511 24.892 1.00 62.97 203 PHE C CA 1
ATOM 1236 C C . PHE C 3 87 ? 10.604 19.745 25.576 1.00 67.19 203 PHE C C 1
ATOM 1237 O O . PHE C 3 87 ? 9.423 20.044 25.398 1.00 66.05 203 PHE C O 1
ATOM 1245 N N . GLU C 3 88 ? 10.974 18.735 26.354 1.00 72.96 204 GLU C N 1
ATOM 1246 C CA . GLU C 3 88 ? 10.024 17.753 26.860 1.00 77.99 204 GLU C CA 1
ATOM 1247 C C . GLU C 3 88 ? 9.930 17.775 28.384 1.00 79.21 204 GLU C C 1
ATOM 1248 O O . GLU C 3 88 ? 10.902 18.083 29.079 1.00 79.09 204 GLU C O 1
ATOM 1254 N N . ASN C 3 89 ? 8.763 17.389 28.894 1.00 80.11 205 ASN C N 1
ATOM 1255 C CA . ASN C 3 89 ? 8.500 17.368 30.328 1.00 81.54 205 ASN C CA 1
ATOM 1256 C C . ASN C 3 89 ? 8.601 18.761 30.954 1.00 81.25 205 ASN C C 1
ATOM 1257 O O . ASN C 3 89 ? 9.337 18.982 31.920 1.00 84.31 205 ASN C O 1
ATOM 1262 N N . GLY C 3 90 ? 7.876 19.707 30.365 1.00 78.07 206 GLY C N 1
ATOM 1263 C CA . GLY C 3 90 ? 7.671 20.990 31.012 1.00 72.80 206 GLY C CA 1
ATOM 1264 C C . GLY C 3 90 ? 8.863 21.925 30.956 1.00 69.13 206 GLY C C 1
ATOM 1265 O O . GLY C 3 90 ? 9.427 22.297 31.993 1.00 70.41 206 GLY C O 1
ATOM 1266 N N . CYS C 3 91 ? 9.314 22.217 29.742 1.00 58.18 207 CYS C N 1
ATOM 1267 C CA . CYS C 3 91 ? 10.217 23.335 29.511 1.00 51.73 207 CYS C CA 1
ATOM 1268 C C . CYS C 3 91 ? 10.189 23.636 28.032 1.00 44.23 207 CYS C C 1
ATOM 1269 O O . CYS C 3 91 ? 10.746 22.887 27.235 1.00 47.33 207 CYS C O 1
ATOM 1272 N N . TYR C 3 92 ? 9.353 24.599 27.650 1.00 37.73 208 TYR C N 1
ATOM 1273 C CA . TYR C 3 92 ? 9.193 24.929 26.238 1.00 23.41 208 TYR C CA 1
ATOM 1274 C C . TYR C 3 92 ? 9.810 26.255 25.847 1.00 20.06 208 TYR C C 1
ATOM 1275 O O . TYR C 3 92 ? 9.931 26.545 24.671 1.00 29.50 208 TYR C O 1
ATOM 1284 N N . LEU C 3 93 ? 10.336 26.982 26.830 1.00 19.05 209 LEU C N 1
ATOM 1285 C CA . LEU C 3 93 ? 10.886 28.333 26.638 1.00 14.30 209 LEU C CA 1
ATOM 1286 C C . LEU C 3 93 ? 12.410 28.372 26.504 1.00 8.97 209 LEU C C 1
ATOM 1287 O O . LEU C 3 93 ? 12.951 29.245 25.845 1.00 14.34 209 LEU C O 1
ATOM 1292 N N . ARG C 3 94 ? 13.085 27.569 27.316 1.00 12.47 210 ARG C N 1
ATOM 1293 C CA . ARG C 3 94 ? 14.550 27.537 27.390 1.00 12.42 210 ARG C CA 1
ATOM 1294 C C . ARG C 3 94 ? 14.960 26.093 27.597 1.00 17.12 210 ARG C C 1
ATOM 1295 O O . ARG C 3 94 ? 14.408 25.408 28.461 1.00 21.22 210 ARG C O 1
ATOM 1303 N N . ARG C 3 95 ? 15.783 25.577 26.693 1.00 22.51 211 ARG C N 1
ATOM 1304 C CA . ARG C 3 95 ? 16.274 24.209 26.818 1.00 20.36 211 ARG C CA 1
ATOM 1305 C C . ARG C 3 95 ? 17.438 24.221 27.797 1.00 22.59 211 ARG C C 1
ATOM 1306 O O . ARG C 3 95 ? 18.277 25.120 27.754 1.00 23.76 211 ARG C O 1
ATOM 1314 N N . GLN C 3 96 ? 17.507 23.222 28.664 1.00 27.01 212 GLN C N 1
ATOM 1315 C CA . GLN C 3 96 ? 18.654 23.071 29.568 1.00 30.57 212 GLN C CA 1
ATOM 1316 C C . GLN C 3 96 ? 19.836 22.431 28.848 1.00 34.79 212 GLN C C 1
ATOM 1317 O O . GLN C 3 96 ? 20.129 21.257 29.061 1.00 45.07 212 GLN C O 1
ATOM 1323 N N . LYS C 3 97 ? 20.540 23.243 28.056 1.00 38.34 213 LYS C N 1
ATOM 1324 C CA . LYS C 3 97 ? 21.510 22.814 27.030 1.00 32.55 213 LYS C CA 1
ATOM 1325 C C . LYS C 3 97 ? 20.909 22.555 25.646 1.00 27.97 213 LYS C C 1
ATOM 1326 O O . LYS C 3 97 ? 20.212 21.574 25.423 1.00 17.57 213 LYS C O 1
ATOM 1332 N N . ARG C 3 98 ? 21.219 23.432 24.702 1.00 26.90 214 ARG C N 1
ATOM 1333 C CA . ARG C 3 98 ? 20.904 23.168 23.309 1.00 27.14 214 ARG C CA 1
ATOM 1334 C C . ARG C 3 98 ? 21.754 22.063 22.688 1.00 32.05 214 ARG C C 1
ATOM 1335 O O . ARG C 3 98 ? 22.983 22.029 22.836 1.00 33.05 214 ARG C O 1
ATOM 1343 N N . PHE C 3 99 ? 21.060 21.088 22.113 1.00 30.65 215 PHE C N 1
ATOM 1344 C CA . PHE C 3 99 ? 21.663 20.057 21.280 1.00 22.42 215 PHE C CA 1
ATOM 1345 C C . PHE C 3 99 ? 22.648 20.642 20.293 1.00 21.35 215 PHE C C 1
ATOM 1346 O O . PHE C 3 99 ? 22.249 21.303 19.340 1.00 26.41 215 PHE C O 1
ATOM 1354 N N . LYS C 3 100 ? 23.925 20.574 20.632 1.00 25.11 216 LYS C N 1
ATOM 1355 C CA . LYS C 3 100 ? 24.974 20.799 19.652 1.00 24.41 216 LYS C CA 1
ATOM 1356 C C . LYS C 3 100 ? 25.572 19.444 19.354 1.00 29.06 216 LYS C C 1
ATOM 1357 O O . LYS C 3 100 ? 25.426 18.519 20.146 1.00 30.17 216 LYS C O 1
ATOM 1363 N N . LEU C 3 101 ? 26.159 19.300 18.173 1.00 32.17 217 LEU C N 1
ATOM 1364 C CA . LEU C 3 101 ? 26.350 17.986 17.588 1.00 29.89 217 LEU C CA 1
ATOM 1365 C C . LEU C 3 101 ? 27.326 17.069 18.330 1.00 35.44 217 LEU C C 1
ATOM 1366 O O . LEU C 3 101 ? 26.917 16.376 19.258 1.00 42.10 217 LEU C O 1
ATOM 1371 N N . ALA C 3 102 ? 28.608 17.113 17.967 1.00 39.40 218 ALA C N 1
ATOM 1372 C CA . ALA C 3 102 ? 29.561 16.030 18.262 1.00 39.97 218 ALA C CA 1
ATOM 1373 C C . ALA C 3 102 ? 29.335 15.311 19.593 1.00 47.84 218 ALA C C 1
ATOM 1374 O O . ALA C 3 102 ? 29.543 14.075 19.633 1.00 56.52 218 ALA C O 1
#

InterPro domains:
  IPR001766 Fork head domain [PF00250] (117-202)
  IPR001766 Fork head domain [PR00053] (117-130)
  IPR001766 Fork head domain [PR00053] (138-155)
  IPR001766 Fork head domain [PR00053] (161-178)
  IPR001766 Fork head domain [PS50039] (117-211)
  IPR001766 Fork head domain [SM00339] (115-205)
  IPR013638 Fork-head N-terminal [PF08430] (16-116)
  IPR018122 Fork head domain conserved site1 [PS00657] (117-130)
  IPR030456 Fork head domain conserved site 2 [PS00658] (161-167)
  IPR036388 Winged helix-like DNA-binding domain superfamily [G3DSA:1.10.10.10] (110-212)
  IPR036390 Winged helix DNA-binding domain superfamily [SSF46785] (117-211)
  IPR047366 Hepatocyte nuclear factor 3-gamma, forkhead domain [cd20040] (115-216)
  IPR050211 Forkhead box domain-containing protein [PTHR11829] (50-315)

Organism: Homo sapiens (NCBI:txid9606)

Solvent-accessible surface area: 6633 Å² total; per-residue (Å²): 179,91,117,14,91,56,29,52,23,0,0,0,2,40,0,2,77,91,1,135,54,112,59,14,11,47,77,71,0,25,91,39,1,34,82,102,31,48,62,4,115,108,77,62,126,171,6,22,84,40,0,86,120,10,2,91,92,9,34,0,7,56,141,52,86,45,98,99,111,100,120,20,192,43,38,35,36,13,37,47,128,76,15,60,102,31,20,66,131,63,30,77,124,206,38,149,189,146,37,92,103,156

GO terms:
  GO:1990837 sequence-specific double-stranded DNA binding (F, IDA)
  GO:0003700 DNA-binding transcription factor activity (F, IDA)
  GO:0045944 positive regulation of transcription by RNA polymerase II (P, IDA)
  GO:0001678 intracellular glucose homeostasis (P, TAS)
  GO:0003700 DNA-binding transcription factor activity (F, TAS)
  GO:0005634 nucleus (C, TAS)
  GO:0005515 protein binding (F, IPI)
  GO:0005654 nucleoplasm (C, IDA)
  GO:0000976 transcription cis-regulatory region binding (F, IMP)

Foldseek 3Di:
DDDDPADLVLLLQVQLVVPPVSKAFLVSSLVVCCVPPVVCVPPPVVVSVVNVCCQVVAPQKDWDADPPCPVHDGTIIHGDPPQPQFCDDDHRDDTPDGDDDD

CATH classification: 1.10.10.10

Secondary structure (DSSP, 8-state):
----SS-HHHHHHHHHHTSTTS-B-HHHHHHHHHHH-GGGGS-HHHHHHHHHHHHHH-TTEEEE---S-SS-SS-EEEE-GGG-STT-SS-SSS-SS-----